Protein 1QGV (pdb70)

Nearest PDB structures (foldseek):
  1qgv-assembly1_A  TM=1.008E+00  e=1.497E-30  Homo sapiens
  4cdo-assembly1_C  TM=9.573E-01  e=1.906E-22  Homo sapiens
  4cdo-assembly2_A  TM=9.574E-01  e=2.465E-22  Homo sapiens
  2av4-assembly1_A  TM=9.470E-01  e=1.030E-20  Plasmodium yoelii
  5zwm-assembly1_E  TM=9.415E-01  e=4.363E-18  Saccharomyces cerevisiae S288C

Foldseek 3Di:
DDLAEEQQEPVSVVCQQQVDAAAKEKEKEEACVDPFNVLVVVLCSVCSVVRVVHYGHYYYYCVRYVVCCVVCVSVHAIDMWIHHNRATAAEDQCTRGRDPDSVVVVVVRVQRRVQVVVPHSYTYHHPPDD

InterPro domains:
  IPR004123 Dim1 family [PF02966] (4-136)
  IPR004123 Dim1 family [PIRSF017199] (1-142)
  IPR004123 Dim1 family [PTHR12052] (1-142)
  IPR004123 Dim1 family [SM01410] (4-136)
  IPR004123 Dim1 family [cd02954] (10-123)
  IPR036249 Thioredoxin-like superfamily [SSF52833] (3-137)

CATH classification: 3.40.30.10

Sequence (130 aa):
SYMLPHLHNGWQVDQAILSEEDRVVVIRFGHDWDPTCMKMDEVLYSIAEKVKNFAVIYLVDITEVPDFNKMYELYDPCTVMFFFRNKHIMIDLGINWAMEDKQEMVDIIETVYRGARKGRGLVVSPKDYS

B-factor: mean 27.93, std 14.39, range [11.03, 81.39]

GO terms:
  GO:0005634 nucleus (C, IDA)
  GO:0046540 U4/U6 x U5 tri-snRNP complex (C, IDA)
  GO:0071005 U2-type precatalytic spliceosome (C, IDA)
  GO:0000398 mRNA splicing, via spliceosome (P, IDA)
  GO:0005634 nucleus (C, EXP)
  GO:0005515 protein binding (F, IPI)
  GO:0005654 nucleoplasm (C, TAS)
  GO:0005654 nucleoplasm (C, IDA)
  GO:0005681 spliceosomal complex (C, TAS)
  GO:0000245 spliceosomal complex assembly (P, TAS)
  GO:0000375 RNA splicing, via transesterification reactions (P, TAS)

Solvent-accessible surface area: 7142 Å² total

Secondary structure (P-SEA, 3-state):
cccbbbbccaaaaaaaaaacccbbbbbbbcccccaaaaaaaaaaaaacccccccbbbbbbcccccccccccccccccbbbbbbccccbbbbbcccccccccaaaaaaaaaaaaaaaaacccccccccccc

Structure (mmCIF, N/CA/C/O backbone):
data_1QGV
#
_entry.id   1QGV
#
_cell.length_a   61.225
_cell.length_b   65.092
_cell.length_c   36.275
_cell.angle_alpha   90.00
_cell.angle_beta   90.00
_cell.angle_gamma   90.00
#
_symmetry.space_group_name_H-M   'P 21 21 2'
#
loop_
_entity.id
_entity.type
_entity.pdbx_description
1 polymer 'SPLICEOSOMAL PROTEIN U5-15KD'
2 water water
#
loop_
_atom_site.group_PDB
_atom_site.id
_atom_site.type_symbol
_atom_site.label_atom_id
_atom_site.label_alt_id
_atom_site.label_comp_id
_atom_site.label_asym_id
_atom_site.label_entity_id
_atom_site.label_seq_id
_atom_site.pdbx_PDB_ins_code
_atom_site.Cartn_x
_atom_site.Cartn_y
_atom_site.Cartn_z
_atom_site.occupancy
_atom_site.B_iso_or_equiv
_atom_site.auth_seq_id
_atom_site.auth_comp_id
_atom_site.auth_asym_id
_atom_site.auth_atom_id
_atom_site.pdbx_PDB_model_num
ATOM 1 N N . SER A 1 2 ? -25.560 8.883 11.923 1.00 52.80 2 SER A N 1
ATOM 2 C CA . 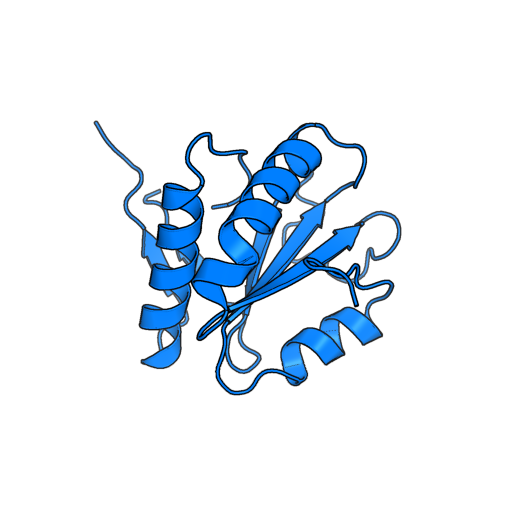SER A 1 2 ? -26.605 9.777 12.427 1.00 52.85 2 SER A CA 1
ATOM 3 C C . SER A 1 2 ? -26.814 11.027 11.542 1.00 51.57 2 SER A C 1
ATOM 4 O O . SER A 1 2 ? -27.625 11.902 11.867 1.00 57.29 2 SER A O 1
ATOM 6 N N . TYR A 1 3 ? -26.069 11.102 10.441 1.00 45.13 3 TYR A N 1
ATOM 7 C CA . TYR A 1 3 ? -26.126 12.183 9.444 1.00 37.11 3 TYR A CA 1
ATOM 8 C C . TYR A 1 3 ? -25.056 11.730 8.475 1.00 31.22 3 TYR A C 1
ATOM 9 O O . TYR A 1 3 ? -24.016 11.255 8.896 1.00 27.12 3 TYR A O 1
ATOM 11 N N . MET A 1 4 ? -25.322 11.833 7.185 1.00 26.45 4 MET A N 1
ATOM 12 C CA . MET A 1 4 ? -24.354 11.396 6.201 1.00 24.51 4 MET A CA 1
ATOM 13 C C . MET A 1 4 ? -22.965 12.017 6.396 1.00 22.25 4 MET A C 1
ATOM 14 O O . MET A 1 4 ? -21.944 11.341 6.282 1.00 19.83 4 MET A O 1
ATOM 19 N N . LEU A 1 5 ? -22.936 13.316 6.675 1.00 19.97 5 LEU A N 1
ATOM 20 C CA . LEU A 1 5 ? -21.690 14.061 6.863 1.00 20.56 5 LEU A CA 1
ATOM 21 C C . LEU A 1 5 ? -21.831 14.760 8.199 1.00 19.44 5 LEU A C 1
ATOM 22 O O . LEU A 1 5 ? -22.298 15.897 8.260 1.00 20.68 5 LEU A O 1
ATOM 27 N N . PRO A 1 6 ? -21.415 14.105 9.290 1.00 19.00 6 PRO A N 1
ATOM 28 C CA . PRO A 1 6 ? -21.552 14.757 10.600 1.00 18.14 6 PRO A CA 1
ATOM 29 C C . PRO A 1 6 ? -20.656 15.968 10.770 1.00 17.37 6 PRO A C 1
ATOM 30 O O . PRO A 1 6 ? -19.568 16.029 10.197 1.00 15.77 6 PRO A O 1
ATOM 34 N N . HIS A 1 7 ? -21.126 16.922 11.563 1.00 19.56 7 HIS A N 1
ATOM 35 C CA . HIS A 1 7 ? -20.349 18.125 11.898 1.00 21.26 7 HIS A CA 1
ATOM 36 C C . HIS A 1 7 ? -19.539 17.800 13.166 1.00 22.86 7 HIS A C 1
ATOM 37 O O . HIS A 1 7 ? -20.053 17.132 14.080 1.00 24.34 7 HIS A O 1
ATOM 44 N N . LEU A 1 8 ? -18.278 18.235 13.200 1.00 21.52 8 LEU A N 1
ATOM 45 C CA . LEU A 1 8 ? -17.401 18.045 14.360 1.00 20.90 8 LEU A CA 1
ATOM 46 C C . LEU A 1 8 ? -17.423 19.433 14.996 1.00 22.77 8 LEU A C 1
ATOM 47 O O . LEU A 1 8 ? -17.053 20.433 14.369 1.00 23.47 8 LEU A O 1
ATOM 52 N N . HIS A 1 9 ? -17.870 19.479 16.243 1.00 22.81 9 HIS A N 1
ATOM 53 C CA . HIS A 1 9 ? -18.072 20.735 16.923 1.00 24.06 9 HIS A CA 1
ATOM 54 C C . HIS A 1 9 ? -16.959 21.414 17.729 1.00 26.60 9 HIS A C 1
ATOM 55 O O . HIS A 1 9 ? -17.132 22.552 18.172 1.00 27.51 9 HIS A O 1
ATOM 62 N N . ASN A 1 10 ? -15.820 20.754 17.912 1.00 25.16 10 ASN A N 1
ATOM 63 C CA . ASN A 1 10 ? -14.706 21.382 18.628 1.00 24.36 10 ASN A CA 1
ATOM 64 C C . ASN A 1 10 ? -13.434 20.644 18.268 1.00 23.79 10 ASN A C 1
ATOM 65 O O . ASN A 1 10 ? -13.483 19.660 17.526 1.00 22.17 10 ASN A O 1
ATOM 70 N N . GLY A 1 11 ? -12.302 21.132 18.765 1.00 22.39 11 GLY A N 1
ATOM 71 C CA . GLY A 1 11 ? -11.036 20.497 18.470 1.00 21.74 11 GLY A CA 1
ATOM 72 C C . GLY A 1 11 ? -10.975 19.056 18.946 1.00 21.17 11 GLY A C 1
ATOM 73 O O . GLY A 1 11 ? -10.416 18.185 18.274 1.00 21.47 11 GLY A O 1
ATOM 74 N N . TRP A 1 12 ? -11.543 18.782 20.114 1.00 21.97 12 TRP A N 1
ATOM 75 C CA . TRP A 1 12 ? -11.502 17.414 20.620 1.00 22.07 12 TRP A CA 1
ATOM 76 C C . TRP A 1 12 ? -12.202 16.432 19.670 1.00 19.14 12 TRP A C 1
ATOM 77 O O . TRP A 1 12 ? -11.695 15.345 19.409 1.00 20.32 12 TRP A O 1
ATOM 88 N N . GLN A 1 13 ? -13.369 16.809 19.160 1.00 19.12 13 GLN A N 1
ATOM 89 C CA . GLN A 1 13 ? -14.112 15.955 18.224 1.00 20.24 13 GLN A CA 1
ATOM 90 C C . GLN A 1 13 ? -13.338 15.713 16.896 1.00 18.47 13 GLN A C 1
ATOM 91 O O . GLN A 1 13 ? -13.371 14.613 16.341 1.00 18.44 13 GLN A O 1
ATOM 97 N N . VAL A 1 14 ? -12.661 16.737 16.394 1.00 16.80 14 VAL A N 1
ATOM 98 C CA . VAL A 1 14 ? -11.887 16.582 15.174 1.00 18.34 14 VAL A CA 1
ATOM 99 C C . VAL A 1 14 ? -10.763 15.583 15.466 1.00 19.65 14 VAL A C 1
ATOM 100 O O . VAL A 1 14 ? -10.537 14.622 14.721 1.00 18.17 14 VAL A O 1
ATOM 104 N N . ASP A 1 15 ? -10.066 15.801 16.575 1.00 21.69 15 ASP A N 1
ATOM 105 C CA . ASP A 1 15 ? -8.986 14.905 16.947 1.00 23.36 15 ASP A CA 1
ATOM 106 C C . ASP A 1 15 ? -9.481 13.470 17.086 1.00 22.22 15 ASP A C 1
ATOM 107 O O . ASP A 1 15 ? -8.833 12.513 16.646 1.00 22.24 15 ASP A O 1
ATOM 112 N N . GLN A 1 16 ? -10.638 13.303 17.701 1.00 22.68 16 GLN A N 1
ATOM 113 C CA . GLN A 1 16 ? -11.152 11.958 17.879 1.00 22.75 16 GLN A CA 1
ATOM 114 C C . GLN A 1 16 ? -11.563 11.310 16.550 1.00 21.88 16 GLN A C 1
ATOM 115 O O . GLN A 1 16 ? -11.422 10.094 16.372 1.00 20.20 16 GLN A O 1
ATOM 121 N N . ALA A 1 17 ? -12.048 12.128 15.612 1.00 20.71 17 ALA A N 1
ATOM 122 C CA . ALA A 1 17 ? -12.480 11.617 14.309 1.00 19.70 17 ALA A CA 1
ATOM 123 C C . ALA A 1 17 ? -11.280 11.052 13.583 1.00 19.66 17 ALA A C 1
ATOM 124 O O . ALA A 1 17 ? -11.368 10.023 12.927 1.00 19.55 17 ALA A O 1
ATOM 126 N N . ILE A 1 18 ? -10.155 11.737 13.724 1.00 20.13 18 ILE A N 1
ATOM 127 C CA . ILE A 1 18 ? -8.920 11.334 13.083 1.00 20.79 18 ILE A CA 1
ATOM 128 C C . ILE A 1 18 ? -8.314 10.122 13.747 1.00 21.95 18 ILE A C 1
ATOM 129 O O . ILE A 1 18 ? -7.898 9.193 13.068 1.00 24.02 18 ILE A O 1
ATOM 134 N N . LEU A 1 19 ? -8.254 10.127 15.073 1.00 25.22 19 LEU A N 1
ATOM 135 C CA . LEU A 1 19 ? -7.697 8.993 15.812 1.00 28.04 19 LEU A CA 1
ATOM 136 C C . LEU A 1 19 ? -8.595 7.764 15.720 1.00 28.20 19 LEU A C 1
ATOM 137 O O . LEU A 1 19 ? -8.131 6.645 15.841 1.00 31.34 19 LEU A O 1
ATOM 142 N N . SER A 1 20 ? -9.881 7.960 15.505 1.00 28.39 20 SER A N 1
ATOM 143 C CA . SER A 1 20 ? -10.797 6.826 15.443 1.00 31.62 20 SER A CA 1
ATOM 144 C C . SER A 1 20 ? -10.782 5.913 14.188 1.00 30.73 20 SER A C 1
ATOM 145 O O . SER A 1 20 ? -11.331 4.806 14.220 1.00 31.93 20 SER A O 1
ATOM 148 N N . GLU A 1 21 ? -10.161 6.347 13.094 1.00 27.34 21 GLU A N 1
ATOM 149 C CA . GLU A 1 21 ? -10.126 5.520 11.897 1.00 26.02 21 GLU A CA 1
ATOM 150 C C . GLU A 1 21 ? -8.777 4.869 11.694 1.00 24.89 21 GLU A C 1
ATOM 151 O O . GLU A 1 21 ? -7.780 5.548 11.500 1.00 22.98 21 GLU A O 1
ATOM 157 N N . GLU A 1 22 ? -8.753 3.546 11.690 1.00 25.19 22 GLU A N 1
ATOM 158 C CA . GLU A 1 22 ? -7.509 2.839 11.492 1.00 27.47 22 GLU A CA 1
ATOM 159 C C . GLU A 1 22 ? -7.277 2.456 10.028 1.00 24.97 22 GLU A C 1
ATOM 160 O O . GLU A 1 22 ? -6.133 2.379 9.586 1.00 23.60 22 GLU A O 1
ATOM 166 N N . ASP A 1 23 ? -8.362 2.250 9.281 1.00 23.23 23 ASP A N 1
ATOM 167 C CA . ASP A 1 23 ? -8.286 1.799 7.883 1.00 24.08 23 ASP A CA 1
ATOM 168 C C . ASP A 1 23 ? -8.906 2.646 6.771 1.00 21.98 23 ASP A C 1
ATOM 169 O O . ASP A 1 23 ? -8.936 2.217 5.627 1.00 23.83 23 ASP A O 1
ATOM 174 N N . ARG A 1 24 ? -9.421 3.823 7.090 1.00 20.43 24 ARG A N 1
ATOM 175 C CA . ARG A 1 24 ? -10.045 4.671 6.075 1.00 16.37 24 ARG A CA 1
ATOM 176 C C . ARG A 1 24 ? -9.453 6.062 6.160 1.00 15.00 24 ARG A C 1
ATOM 177 O O . ARG A 1 24 ? -9.024 6.490 7.235 1.00 15.01 24 ARG A O 1
ATOM 185 N N . VAL A 1 25 ? -9.432 6.770 5.027 1.00 15.22 25 VAL A N 1
ATOM 186 C CA . VAL A 1 25 ? -8.958 8.147 5.045 1.00 15.42 25 VAL A CA 1
ATOM 187 C C . VAL A 1 25 ? -10.078 8.960 5.687 1.00 14.66 25 VAL A C 1
ATOM 188 O O . VAL A 1 25 ? -11.266 8.689 5.464 1.00 14.61 25 VAL A O 1
ATOM 192 N N . VAL A 1 26 ? -9.692 9.934 6.503 1.00 13.39 26 VAL A N 1
ATOM 193 C CA . VAL A 1 26 ? -10.646 10.801 7.147 1.00 13.48 26 VAL A CA 1
ATOM 194 C C . VAL A 1 26 ? -10.588 12.083 6.326 1.00 13.88 26 VAL A C 1
ATOM 195 O O . VAL A 1 26 ? -9.544 12.750 6.244 1.00 13.45 26 VAL A O 1
ATOM 199 N N . VAL A 1 27 ? -11.714 12.391 5.695 1.00 12.26 27 VAL A N 1
ATOM 200 C CA . VAL A 1 27 ? -11.855 13.541 4.828 1.00 12.95 27 VAL A CA 1
ATOM 201 C C . VAL A 1 27 ? -12.563 14.612 5.624 1.00 14.09 27 VAL A C 1
ATOM 202 O O . VAL A 1 27 ? -13.674 14.404 6.075 1.00 14.86 27 VAL A O 1
ATOM 206 N N . ILE A 1 28 ? -11.937 15.765 5.800 1.00 13.92 28 ILE A N 1
ATOM 207 C CA . ILE A 1 28 ? -12.553 16.831 6.591 1.00 14.46 28 ILE A CA 1
ATOM 208 C C . ILE A 1 28 ? -12.652 18.146 5.821 1.00 14.14 28 ILE A C 1
ATOM 209 O O . ILE A 1 28 ? -11.662 18.667 5.341 1.00 13.11 28 ILE A O 1
ATOM 214 N N . ARG A 1 29 ? -13.872 18.659 5.701 1.00 14.93 29 ARG A N 1
ATOM 215 C CA . ARG A 1 29 ? -14.116 19.920 5.035 1.00 13.79 29 ARG A CA 1
ATOM 216 C C . ARG A 1 29 ? -14.012 21.016 6.102 1.00 15.65 29 ARG A C 1
ATOM 217 O O . ARG A 1 29 ? -14.726 20.998 7.103 1.00 18.07 29 ARG A O 1
ATOM 225 N N . PHE A 1 30 ? -13.116 21.967 5.892 1.00 15.73 30 PHE A N 1
ATOM 226 C CA . PHE A 1 30 ? -12.955 23.066 6.832 1.00 15.98 30 PHE A CA 1
ATOM 227 C C . PHE A 1 30 ? -13.407 24.346 6.091 1.00 16.84 30 PHE A C 1
ATOM 228 O O . PHE A 1 30 ? -12.920 24.647 4.991 1.00 17.10 30 PHE A O 1
ATOM 236 N N . GLY A 1 31 ? -14.344 25.084 6.674 1.00 16.20 31 GLY A N 1
ATOM 237 C CA . GLY A 1 31 ? -14.778 26.304 6.030 1.00 16.60 31 GLY A CA 1
ATOM 238 C C . GLY A 1 31 ? -15.923 26.896 6.801 1.00 16.36 31 GLY A C 1
ATOM 239 O O . GLY A 1 31 ? -16.192 26.483 7.912 1.00 19.08 31 GLY A O 1
ATOM 240 N N . HIS A 1 32 ? -16.585 27.881 6.213 1.00 17.19 32 HIS A N 1
ATOM 241 C CA . HIS A 1 32 ? -17.742 28.521 6.831 1.00 17.64 32 HIS A CA 1
ATOM 242 C C . HIS A 1 32 ? -18.965 27.870 6.239 1.00 17.01 32 HIS A C 1
ATOM 243 O O . HIS A 1 32 ? -19.109 27.830 5.019 1.00 15.99 32 HIS A O 1
ATOM 250 N N . ASP A 1 33 ? -19.855 27.362 7.079 1.00 17.89 33 ASP A N 1
ATOM 251 C CA . ASP A 1 33 ? -21.034 26.671 6.570 1.00 18.81 33 ASP A CA 1
ATOM 252 C C . ASP A 1 33 ? -21.891 27.429 5.554 1.00 15.98 33 ASP A C 1
ATOM 253 O O . ASP A 1 33 ? -22.484 26.833 4.646 1.00 16.33 33 ASP A O 1
ATOM 258 N N . TRP A 1 34 ? -21.952 28.742 5.711 1.00 15.96 34 TRP A N 1
ATOM 259 C CA . TRP A 1 34 ? -22.769 29.593 4.822 1.00 15.87 34 TRP A CA 1
ATOM 260 C C . TRP A 1 34 ? -22.115 29.966 3.490 1.00 15.83 34 TRP A C 1
ATOM 261 O O . TRP A 1 34 ? -22.798 30.438 2.572 1.00 16.79 34 TRP A O 1
ATOM 272 N N . ASP A 1 35 ? -20.796 29.777 3.402 1.00 14.41 35 ASP A N 1
ATOM 273 C CA . ASP A 1 35 ? -20.023 30.155 2.231 1.00 15.04 35 ASP A CA 1
ATOM 274 C C . ASP A 1 35 ? -20.473 29.390 0.999 1.00 14.91 35 ASP A C 1
ATOM 275 O O . ASP A 1 35 ? -20.690 28.178 1.050 1.00 14.20 35 ASP A O 1
ATOM 280 N N . PRO A 1 36 ? -20.594 30.086 -0.145 1.00 13.25 36 PRO A N 1
ATOM 281 C CA . PRO A 1 36 ? -21.038 29.418 -1.377 1.00 13.16 36 PRO A CA 1
ATOM 282 C C . PRO A 1 36 ? -20.182 28.250 -1.814 1.00 13.92 36 PRO A C 1
ATOM 283 O O . PRO A 1 36 ? -20.681 27.308 -2.428 1.00 14.37 36 PRO A O 1
ATOM 287 N N . THR A 1 37 ? -18.879 28.328 -1.523 1.00 14.87 37 THR A N 1
ATOM 288 C CA . THR A 1 37 ? -17.967 27.260 -1.900 1.00 17.81 37 THR A CA 1
ATOM 289 C C . THR A 1 37 ? -18.202 26.037 -1.020 1.00 15.94 37 THR A C 1
ATOM 290 O O . THR A 1 37 ? -18.147 24.903 -1.510 1.00 16.73 37 THR A O 1
ATOM 294 N N . CYS A 1 38 ? -18.468 26.263 0.265 1.00 13.72 38 CYS A N 1
ATOM 295 C CA . CYS A 1 38 ? -18.769 25.152 1.162 1.00 14.21 38 CYS A CA 1
ATOM 296 C C . CYS A 1 38 ? -20.092 24.494 0.771 1.00 14.72 38 CYS A C 1
ATOM 297 O O . CYS A 1 38 ? -20.227 23.289 0.882 1.00 15.92 38 CYS A O 1
ATOM 300 N N . MET A 1 39 ? -21.082 25.262 0.316 1.00 14.70 39 MET A N 1
ATOM 301 C CA . MET A 1 39 ? -22.359 24.655 -0.083 1.00 13.42 39 MET A CA 1
ATOM 302 C C . MET A 1 39 ? -22.143 23.666 -1.216 1.00 14.50 39 MET A C 1
ATOM 303 O O . MET A 1 39 ? -22.668 22.555 -1.199 1.00 14.68 39 MET A O 1
ATOM 308 N N . LYS A 1 40 ? -21.371 24.091 -2.207 1.00 15.16 40 LYS A N 1
ATOM 309 C CA . LYS A 1 40 ? -21.063 23.263 -3.362 1.00 15.51 40 LYS A CA 1
ATOM 310 C C . LYS A 1 40 ? -20.211 22.071 -2.954 1.00 16.26 40 LYS A C 1
ATOM 311 O O . LYS A 1 40 ? -20.434 20.967 -3.418 1.00 16.34 40 LYS A O 1
ATOM 317 N N . MET A 1 41 ? -19.236 22.290 -2.076 1.00 17.01 41 MET A N 1
ATOM 318 C CA . MET A 1 41 ? -18.387 21.198 -1.622 1.00 17.84 41 MET A CA 1
ATOM 319 C C . MET A 1 41 ? -19.210 20.176 -0.821 1.00 15.80 41 MET A C 1
ATOM 320 O O . MET A 1 41 ? -19.084 18.974 -1.006 1.00 15.29 41 MET A O 1
ATOM 325 N N . ASP A 1 42 ? -20.077 20.653 0.053 1.00 14.36 42 ASP A N 1
ATOM 326 C CA . ASP A 1 42 ? -20.890 19.757 0.879 1.00 14.06 42 ASP A CA 1
ATOM 327 C C . ASP A 1 42 ? -21.828 18.911 0.033 1.00 13.48 42 ASP A C 1
ATOM 328 O O . ASP A 1 42 ? -22.048 17.732 0.321 1.00 13.76 42 ASP A O 1
ATOM 333 N N . GLU A 1 43 ? -22.375 19.526 -1.015 1.00 14.91 43 GLU A N 1
ATOM 334 C CA . GLU A 1 43 ? -23.304 18.845 -1.921 1.00 17.34 43 GLU A CA 1
ATOM 335 C C . GLU A 1 43 ? -22.613 17.658 -2.605 1.00 16.46 43 GLU A C 1
ATOM 336 O O . GLU A 1 43 ? -23.146 16.547 -2.662 1.00 15.52 43 GLU A O 1
ATOM 342 N N . VAL A 1 44 ? -21.408 17.900 -3.106 1.00 14.85 44 VAL A N 1
ATOM 343 C CA . VAL A 1 44 ? -20.653 16.844 -3.763 1.00 15.17 44 VAL A CA 1
ATOM 344 C C . VAL A 1 44 ? -20.283 15.745 -2.765 1.00 15.00 44 VAL A C 1
ATOM 345 O O . VAL A 1 44 ? -20.487 14.555 -3.024 1.00 14.84 44 VAL A O 1
ATOM 349 N N . LEU A 1 45 ? -19.740 16.144 -1.616 1.00 13.31 45 LEU A N 1
ATOM 350 C CA . LEU A 1 45 ? -19.346 15.183 -0.600 1.00 12.85 45 LEU A CA 1
ATOM 351 C C . LEU A 1 45 ? -20.524 14.324 -0.165 1.00 13.07 45 LEU A C 1
ATOM 352 O O . LEU A 1 45 ? -20.396 13.118 -0.004 1.00 14.35 45 LEU A O 1
ATOM 357 N N . TYR A 1 46 ? -21.685 14.934 0.031 1.00 13.11 46 TYR A N 1
ATOM 358 C CA . TYR A 1 46 ? -22.824 14.141 0.468 1.00 13.94 46 TYR A CA 1
ATOM 359 C C . TYR A 1 46 ? -23.227 13.127 -0.613 1.00 14.19 46 TYR A C 1
ATOM 360 O O . TYR A 1 46 ? -23.555 11.979 -0.305 1.00 13.85 46 TYR A O 1
ATOM 369 N N . SER A 1 47 ? -23.155 13.546 -1.871 1.00 14.39 47 SER A N 1
ATOM 370 C CA . SER A 1 47 ? -23.524 12.696 -2.993 1.00 17.48 47 SER A CA 1
ATOM 371 C C . SER A 1 47 ? -22.557 11.497 -3.247 1.00 18.37 47 SER A C 1
ATOM 372 O O . SER A 1 47 ? -22.926 10.542 -3.940 1.00 20.50 47 SER A O 1
ATOM 375 N N . ILE A 1 48 ? -21.336 11.533 -2.700 1.00 15.38 48 ILE A N 1
ATOM 376 C CA . ILE A 1 48 ? -20.398 10.417 -2.888 1.00 14.69 48 ILE A CA 1
ATOM 377 C C . ILE A 1 48 ? -20.015 9.709 -1.575 1.00 16.28 48 ILE A C 1
ATOM 378 O O . ILE A 1 48 ? -19.245 8.733 -1.577 1.00 15.29 48 ILE A O 1
ATOM 383 N N . ALA A 1 49 ? -20.596 10.152 -0.456 1.00 16.39 49 ALA A N 1
ATOM 384 C CA . ALA A 1 49 ? -20.266 9.568 0.845 1.00 17.60 49 ALA A CA 1
ATOM 385 C C . ALA A 1 49 ? -20.478 8.045 0.882 1.00 19.73 49 ALA A C 1
ATOM 386 O O . ALA A 1 49 ? -19.631 7.302 1.408 1.00 17.99 49 ALA A O 1
ATOM 388 N N . GLU A 1 50 ? -21.593 7.571 0.333 1.00 19.79 50 GLU A N 1
ATOM 389 C CA . GLU A 1 50 ? -21.828 6.134 0.346 1.00 22.27 50 GLU A CA 1
ATOM 390 C C . GLU A 1 50 ? -20.826 5.405 -0.514 1.00 20.44 50 GLU A C 1
ATOM 391 O O . GLU A 1 50 ? -20.278 4.389 -0.113 1.00 22.27 50 GLU A O 1
ATOM 397 N N . LYS A 1 51 ? -20.618 5.935 -1.708 1.00 19.83 51 LYS A N 1
ATOM 398 C CA . LYS A 1 51 ? -19.712 5.371 -2.701 1.00 20.62 51 LYS A CA 1
ATOM 399 C C . LYS A 1 51 ? -18.301 5.098 -2.170 1.00 20.37 51 LYS A C 1
ATOM 400 O O . LYS A 1 51 ? -17.710 4.047 -2.455 1.00 21.56 51 LYS A O 1
ATOM 406 N N . VAL A 1 52 ? -17.770 6.023 -1.373 1.00 18.35 52 VAL A N 1
ATOM 407 C CA . VAL A 1 52 ? -16.410 5.897 -0.851 1.00 15.33 52 VAL A CA 1
ATOM 408 C C . VAL A 1 52 ? -16.305 5.297 0.533 1.00 15.81 52 VAL A C 1
ATOM 409 O O . VAL A 1 52 ? -15.218 5.161 1.083 1.00 15.78 52 VAL A O 1
ATOM 413 N N . LYS A 1 53 ? -17.443 4.909 1.086 1.00 17.34 53 LYS A N 1
ATOM 414 C CA . LYS A 1 53 ? -17.528 4.369 2.442 1.00 18.93 53 LYS A CA 1
ATOM 415 C C . LYS A 1 53 ? -16.539 3.273 2.865 1.00 16.43 53 LYS A C 1
ATOM 416 O O . LYS A 1 53 ? -16.118 3.239 4.018 1.00 17.85 53 LYS A O 1
ATOM 422 N N . ASN A 1 54 ? -16.179 2.380 1.946 1.00 17.60 54 ASN A N 1
ATOM 423 C CA . ASN A 1 54 ? -15.252 1.286 2.281 1.00 20.69 54 ASN A CA 1
ATOM 424 C C . ASN A 1 54 ? -13.855 1.810 2.639 1.00 19.51 54 ASN A C 1
ATOM 425 O O . ASN A 1 54 ? -13.111 1.166 3.367 1.00 19.80 54 ASN A O 1
ATOM 430 N N . PHE A 1 55 ? -13.503 2.987 2.140 1.00 17.13 55 PHE A N 1
ATOM 431 C CA . PHE A 1 55 ? -12.151 3.484 2.366 1.00 15.73 55 PHE A CA 1
ATOM 432 C C . PHE A 1 55 ? -12.040 4.931 2.809 1.00 15.23 55 PHE A C 1
ATOM 433 O O . PHE A 1 55 ? -10.936 5.445 2.959 1.00 14.61 55 PHE A O 1
ATOM 441 N N . ALA A 1 56 ? -13.170 5.600 3.015 1.00 14.18 56 ALA A N 1
ATOM 442 C CA . ALA A 1 56 ? -13.129 6.998 3.437 1.00 12.28 56 ALA A CA 1
ATOM 443 C C . ALA A 1 56 ? -14.360 7.348 4.225 1.00 12.54 56 ALA A C 1
ATOM 444 O O . ALA A 1 56 ? -15.455 6.823 3.965 1.00 12.74 56 ALA A O 1
ATOM 446 N N . VAL A 1 57 ? -14.163 8.242 5.188 1.00 11.98 57 VAL A N 1
ATOM 447 C CA . VAL A 1 57 ? -15.250 8.751 6.003 1.00 13.32 57 VAL A CA 1
ATOM 448 C C . VAL A 1 57 ? -15.115 10.310 5.958 1.00 14.22 57 VAL A C 1
ATOM 449 O O . VAL A 1 57 ? -13.999 10.864 6.053 1.00 13.41 57 VAL A O 1
ATOM 453 N N . ILE A 1 58 ? -16.251 11.000 5.791 1.00 12.75 58 ILE A N 1
ATOM 454 C CA . ILE A 1 58 ? -16.283 12.447 5.654 1.00 12.14 58 ILE A CA 1
ATOM 455 C C . ILE A 1 58 ? -16.953 13.193 6.805 1.00 13.12 58 ILE A C 1
ATOM 456 O O . ILE A 1 58 ? -18.015 12.785 7.301 1.00 13.77 58 ILE A O 1
ATOM 461 N N . TYR A 1 59 ? -16.325 14.295 7.207 1.00 12.12 59 TYR A N 1
ATOM 462 C CA . TYR A 1 59 ? -16.816 15.157 8.283 1.00 13.03 59 TYR A CA 1
ATOM 463 C C . TYR A 1 59 ? -16.730 16.620 7.858 1.00 13.31 59 TYR A C 1
ATOM 464 O O . TYR A 1 59 ? -15.919 16.987 6.999 1.00 13.79 59 TYR A O 1
ATOM 473 N N . LEU A 1 60 ? -17.576 17.441 8.480 1.00 13.90 60 LEU A N 1
ATOM 474 C CA . LEU A 1 60 ? -17.639 18.885 8.219 1.00 14.79 60 LEU A CA 1
ATOM 475 C C . LEU A 1 60 ? -17.252 19.672 9.474 1.00 15.87 60 LEU A C 1
ATOM 476 O O . LEU A 1 60 ? -17.647 19.340 10.592 1.00 16.33 60 LEU A O 1
ATOM 481 N N . VAL A 1 61 ? -16.483 20.728 9.284 1.00 16.25 61 VAL A N 1
ATOM 482 C CA . VAL A 1 61 ? -16.066 21.535 10.413 1.00 16.52 61 VAL A CA 1
ATOM 483 C C . VAL A 1 61 ? -16.248 22.996 10.045 1.00 16.86 61 VAL A C 1
ATOM 484 O O . VAL A 1 61 ? -15.804 23.446 8.979 1.00 17.88 61 VAL A O 1
ATOM 488 N N . ASP A 1 62 ? -16.927 23.733 10.910 1.00 17.53 62 ASP A N 1
ATOM 489 C CA . ASP A 1 62 ? -17.093 25.164 10.677 1.00 19.91 62 ASP A CA 1
ATOM 490 C C . ASP A 1 62 ? -15.899 25.845 11.370 1.00 20.89 62 ASP A C 1
ATOM 491 O O . ASP A 1 62 ? -15.705 25.685 12.565 1.00 20.29 62 ASP A O 1
ATOM 496 N N . ILE A 1 63 ? -15.104 26.608 10.625 1.00 22.21 63 ILE A N 1
ATOM 497 C CA . ILE A 1 63 ? -13.921 27.196 11.224 1.00 23.91 63 ILE A CA 1
ATOM 498 C C . ILE A 1 63 ? -14.170 28.383 12.145 1.00 26.74 63 ILE A C 1
ATOM 499 O O . ILE A 1 63 ? -13.252 28.847 12.818 1.00 27.83 63 ILE A O 1
ATOM 504 N N . THR A 1 64 ? -15.399 28.879 12.184 1.00 27.00 64 THR A N 1
ATOM 505 C CA . THR A 1 64 ? -15.714 29.959 13.111 1.00 28.77 64 THR A CA 1
ATOM 506 C C . THR A 1 64 ? -15.880 29.285 14.469 1.00 28.57 64 THR A C 1
ATOM 507 O O . THR A 1 64 ? -15.356 29.735 15.486 1.00 30.23 64 THR A O 1
ATOM 511 N N . GLU A 1 65 ? -16.614 28.182 14.455 1.00 27.57 65 GLU A N 1
ATOM 512 C CA . GLU A 1 65 ? -16.899 27.407 15.641 1.00 27.16 65 GLU A CA 1
ATOM 513 C C . GLU A 1 65 ? -15.674 26.618 16.100 1.00 27.30 65 GLU A C 1
ATOM 514 O O . GLU A 1 65 ? -15.407 26.507 17.297 1.00 28.88 6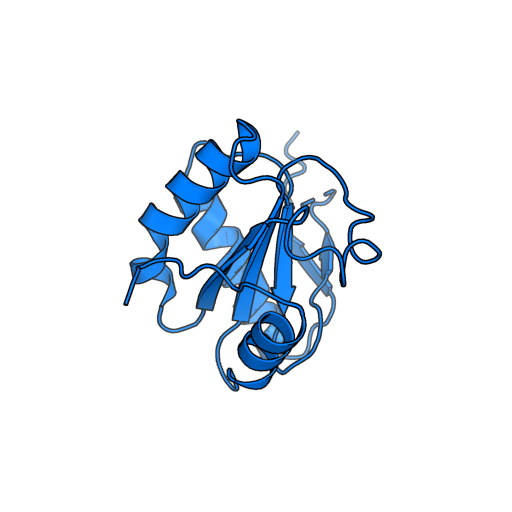5 GLU A O 1
ATOM 520 N N . VAL A 1 66 ? -14.923 26.075 15.152 1.00 26.15 66 VAL A N 1
ATOM 521 C CA . VAL A 1 66 ? -13.741 25.301 15.495 1.00 27.07 66 VAL A CA 1
ATOM 522 C C . VAL A 1 66 ? -12.522 25.922 14.846 1.00 29.58 66 VAL A C 1
ATOM 523 O O . VAL A 1 66 ? -12.127 25.532 13.751 1.00 29.17 66 VAL A O 1
ATOM 527 N N . PRO A 1 67 ? -11.945 26.950 15.490 1.00 32.32 67 PRO A N 1
ATOM 528 C CA . PRO A 1 67 ? -10.750 27.650 14.994 1.00 33.97 67 PRO A CA 1
ATOM 529 C C . PRO A 1 67 ? -9.399 26.959 15.253 1.00 34.79 67 PRO A C 1
ATOM 530 O O . PRO A 1 67 ? -8.375 27.333 14.676 1.00 35.65 67 PRO A O 1
ATOM 534 N N . ASP A 1 68 ? -9.395 25.938 16.095 1.00 37.47 68 ASP A N 1
ATOM 535 C CA . ASP A 1 68 ? -8.164 25.218 16.421 1.00 42.64 68 ASP A CA 1
ATOM 536 C C . ASP A 1 68 ? -7.136 24.930 15.296 1.00 45.26 68 ASP A C 1
ATOM 537 O O . ASP A 1 68 ? -5.959 25.261 15.416 1.00 48.32 68 ASP A O 1
ATOM 542 N N . PHE A 1 69 ? -7.571 24.318 14.208 1.00 45.50 69 PHE A N 1
ATOM 543 C CA . PHE A 1 69 ? -6.658 23.939 13.142 1.00 45.31 69 PHE A CA 1
ATOM 544 C C . PHE A 1 69 ? -6.440 24.974 12.056 1.00 46.73 69 PHE A C 1
ATOM 545 O O . PHE A 1 69 ? -5.893 24.646 10.999 1.00 46.20 69 PHE A O 1
ATOM 553 N N . ASN A 1 70 ? -6.841 26.219 12.326 1.00 49.18 70 ASN A N 1
ATOM 554 C CA . ASN A 1 70 ? -6.731 27.323 11.347 1.00 52.22 70 ASN A CA 1
ATOM 555 C C . ASN A 1 70 ? -5.320 27.663 10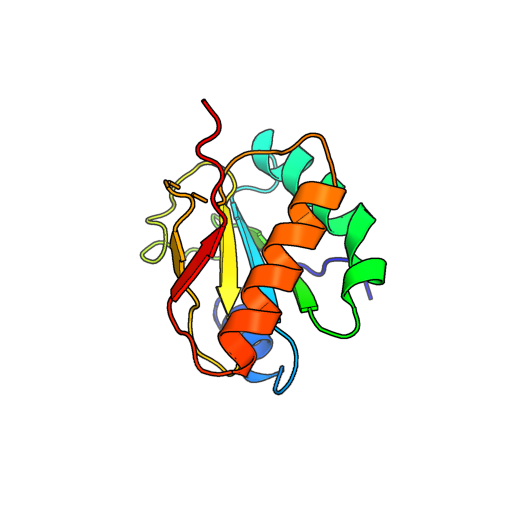.857 1.00 54.10 70 ASN A C 1
ATOM 556 O O . ASN A 1 70 ? -5.149 28.545 10.020 1.00 53.91 70 ASN A O 1
ATOM 561 N N . LYS A 1 71 ? -4.319 26.954 11.377 1.00 57.03 71 LYS A N 1
ATOM 562 C CA . LYS A 1 71 ? -2.925 27.151 10.977 1.00 58.28 71 LYS A CA 1
ATOM 563 C C . LYS A 1 71 ? -2.548 26.096 9.928 1.00 59.21 71 LYS A C 1
ATOM 564 O O . LYS A 1 71 ? -1.477 26.166 9.334 1.00 60.10 71 LYS A O 1
ATOM 570 N N . MET A 1 72 ? -3.437 25.125 9.703 1.00 58.84 72 MET A N 1
ATOM 571 C CA . MET A 1 72 ? -3.185 24.058 8.742 1.00 57.99 72 MET A CA 1
ATOM 572 C C . MET A 1 72 ? -3.502 24.426 7.294 1.00 58.22 72 MET A C 1
ATOM 573 O O . MET A 1 72 ? -2.986 23.811 6.358 1.00 58.46 72 MET A O 1
ATOM 578 N N . TYR A 1 73 ? -4.343 25.437 7.122 1.00 58.67 73 TYR A N 1
ATOM 579 C CA . TYR A 1 73 ? -4.744 25.939 5.805 1.00 59.12 73 TYR A CA 1
ATOM 580 C C . TYR A 1 73 ? -4.728 27.462 5.970 1.00 61.57 73 TYR A C 1
ATOM 581 O O . TYR A 1 73 ? -4.936 28.219 5.013 1.00 61.37 73 TYR A O 1
ATOM 590 N N . GLU A 1 74 ? -4.479 27.881 7.212 1.00 64.66 74 GLU A N 1
ATOM 591 C CA . GLU A 1 74 ? -4.435 29.290 7.557 1.00 68.72 74 GLU A CA 1
ATOM 592 C C . GLU A 1 74 ? -5.818 29.912 7.428 1.00 70.13 74 GLU A C 1
ATOM 593 O O . GLU A 1 74 ? -5.949 31.066 6.985 1.00 72.07 74 GLU A O 1
ATOM 594 N N . LEU A 1 75 ? -6.851 29.173 7.838 1.00 67.66 75 LEU A N 1
ATOM 595 C CA . LEU A 1 75 ? -8.207 29.680 7.691 1.00 65.26 75 LEU A CA 1
ATOM 596 C C . LEU A 1 75 ? -8.199 30.087 6.226 1.00 63.75 75 LEU A C 1
ATOM 597 O O . LEU A 1 75 ? -8.702 31.144 5.864 1.00 63.44 75 LEU A O 1
ATOM 602 N N . TYR A 1 76 ? -7.569 29.255 5.400 1.00 61.98 76 TYR A N 1
ATOM 603 C CA . TYR A 1 76 ? -7.493 29.533 3.981 1.00 61.20 76 TYR A CA 1
ATOM 604 C C . TYR A 1 76 ? -8.583 30.519 3.626 1.00 61.77 76 TYR A C 1
ATOM 605 O O . TYR A 1 76 ? -8.305 31.655 3.242 1.00 62.64 76 TYR A O 1
ATOM 606 N N . ASP A 1 77 ? -9.832 30.104 3.810 1.00 60.23 77 ASP A N 1
ATOM 607 C CA . ASP A 1 77 ? -10.951 30.971 3.506 1.00 58.35 77 ASP A CA 1
ATOM 608 C C . ASP A 1 77 ? -11.893 30.179 2.647 1.00 55.48 77 ASP A C 1
ATOM 609 O O . ASP A 1 77 ? -12.936 29.743 3.137 1.00 55.49 77 ASP A O 1
ATOM 610 N N . PRO A 1 78 ? -11.550 29.973 1.359 1.00 53.63 78 PRO A N 1
ATOM 611 C CA . PRO A 1 78 ? -12.430 29.197 0.478 1.00 52.28 78 PRO A CA 1
ATOM 612 C C . PRO A 1 78 ? -12.706 27.883 1.184 1.00 50.06 78 PRO A C 1
ATOM 613 O O . PRO A 1 78 ? -12.037 27.529 2.164 1.00 53.32 78 PRO A O 1
ATOM 617 N N . CYS A 1 79 ? -13.684 27.141 0.717 1.00 43.91 79 CYS A N 1
ATOM 618 C CA . CYS A 1 79 ? -13.907 25.904 1.395 1.00 37.34 79 CYS A CA 1
ATOM 619 C C . CYS A 1 79 ? -12.804 24.906 1.021 1.00 37.48 79 CYS A C 1
ATOM 620 O O . CYS A 1 79 ? -12.593 24.617 -0.166 1.00 37.38 79 CYS A O 1
ATOM 623 N N . THR A 1 80 ? -12.108 24.367 2.024 1.00 32.95 80 THR A N 1
ATOM 624 C CA . THR A 1 80 ? -11.035 23.415 1.751 1.00 30.78 80 THR A CA 1
ATOM 625 C C . THR A 1 80 ? -11.263 22.031 2.375 1.00 26.73 80 THR A C 1
ATOM 626 O O . THR A 1 80 ? -11.877 21.899 3.441 1.00 24.86 80 THR A O 1
ATOM 630 N N . VAL A 1 81 ? -10.783 21.004 1.684 1.00 22.77 81 VAL A N 1
ATOM 631 C CA . VAL A 1 81 ? -10.904 19.648 2.178 1.00 20.39 81 VAL A CA 1
ATOM 632 C C . VAL A 1 81 ? -9.507 19.166 2.512 1.00 19.72 81 VAL A C 1
ATOM 633 O O . VAL A 1 81 ? -8.585 19.360 1.705 1.00 19.35 81 VAL A O 1
ATOM 637 N N . MET A 1 82 ? -9.353 18.582 3.707 1.00 15.58 82 MET A N 1
ATOM 638 C CA . MET A 1 82 ? -8.069 18.063 4.177 1.00 14.26 82 MET A CA 1
ATOM 639 C C . MET A 1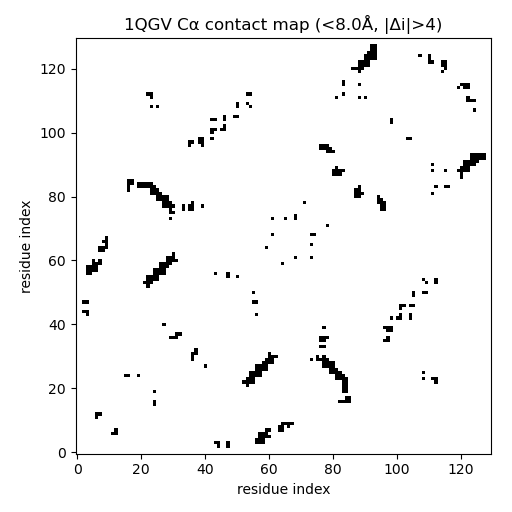 82 ? -8.203 16.578 4.415 1.00 14.11 82 MET A C 1
ATOM 640 O O . MET A 1 82 ? -9.288 16.095 4.763 1.00 14.43 82 MET A O 1
ATOM 645 N N . PHE A 1 83 ? -7.089 15.866 4.234 1.00 12.66 83 PHE A N 1
ATOM 646 C CA . PHE A 1 83 ? -7.051 14.416 4.324 1.00 13.33 83 PHE A CA 1
ATOM 647 C C . PHE A 1 83 ? -6.103 13.852 5.366 1.00 14.16 83 PHE A C 1
ATOM 648 O O . PHE A 1 83 ? -4.954 14.278 5.441 1.00 14.24 83 PHE A O 1
ATOM 656 N N . PHE A 1 84 ? -6.581 12.869 6.139 1.00 14.42 84 PHE A N 1
ATOM 657 C CA . PHE A 1 84 ? -5.763 12.216 7.160 1.00 12.72 84 PHE A CA 1
ATOM 658 C C . PHE A 1 84 ? -5.869 10.707 7.031 1.00 14.71 84 PHE A C 1
ATOM 659 O O . PHE A 1 84 ? -6.946 10.159 6.774 1.00 15.39 84 PHE A O 1
ATOM 667 N N . PHE A 1 85 ? -4.745 10.027 7.197 1.00 14.92 85 PHE A N 1
ATOM 668 C CA . PHE A 1 85 ? -4.753 8.566 7.169 1.00 16.42 85 PHE A CA 1
ATOM 669 C C . PHE A 1 85 ? -3.835 8.042 8.270 1.00 16.83 85 PHE A C 1
ATOM 670 O O . PHE A 1 85 ? -2.658 8.392 8.313 1.00 18.27 85 PHE A O 1
ATOM 678 N N . ARG A 1 86 ? -4.393 7.208 9.139 1.00 17.41 86 ARG A N 1
ATOM 679 C CA . ARG A 1 86 ? -3.682 6.646 10.274 1.00 20.09 86 ARG A CA 1
ATOM 680 C C . ARG A 1 86 ? -2.955 7.776 11.028 1.00 21.19 86 ARG A C 1
ATOM 681 O O . ARG A 1 86 ? -1.756 7.716 11.307 1.00 21.63 86 ARG A O 1
ATOM 689 N N . ASN A 1 87 ? -3.708 8.830 11.315 1.00 21.48 87 ASN A N 1
ATOM 690 C CA . ASN A 1 87 ? -3.224 9.972 12.076 1.00 25.14 87 ASN A CA 1
ATOM 691 C C . ASN A 1 87 ? -2.218 10.875 11.411 1.00 24.73 87 ASN A C 1
ATOM 692 O O . ASN A 1 87 ? -1.657 11.761 12.049 1.00 26.48 87 ASN A O 1
ATOM 697 N N . LYS A 1 88 ? -1.972 10.647 10.136 1.00 24.19 88 LYS A N 1
ATOM 698 C CA . LYS A 1 88 ? -1.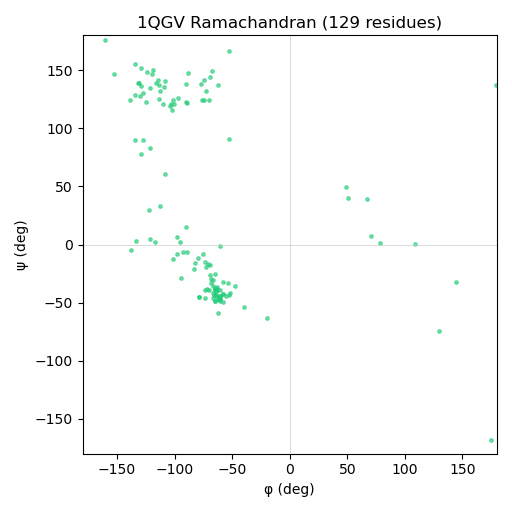039 11.471 9.403 1.00 24.28 88 LYS A CA 1
ATOM 699 C C . LYS A 1 88 ? -1.791 12.352 8.404 1.00 22.15 88 LYS A C 1
ATOM 700 O O . LYS A 1 88 ? -2.702 11.903 7.722 1.00 20.90 88 LYS A O 1
ATOM 706 N N . HIS A 1 89 ? -1.413 13.613 8.342 1.00 20.96 89 HIS A N 1
ATOM 707 C CA . HIS A 1 89 ? -2.000 14.551 7.412 1.00 20.14 89 HIS A CA 1
ATOM 708 C C . HIS A 1 89 ? -1.369 14.205 6.060 1.00 19.90 89 HIS A C 1
ATOM 709 O O . HIS A 1 89 ? -0.145 14.166 5.932 1.00 19.92 89 HIS A O 1
ATOM 716 N N . ILE A 1 90 ? -2.204 13.929 5.058 1.00 18.31 90 ILE A N 1
ATOM 717 C CA . ILE A 1 90 ? -1.709 13.560 3.740 1.00 16.16 90 ILE A CA 1
ATOM 718 C C . ILE A 1 90 ? -1.786 14.742 2.803 1.00 18.20 90 ILE A C 1
ATOM 719 O O . ILE A 1 90 ? -2.860 15.317 2.626 1.00 17.13 90 ILE A O 1
ATOM 724 N N . MET A 1 91 ? -0.639 15.093 2.216 1.00 17.43 91 MET A N 1
ATOM 725 C CA . MET A 1 91 ? -0.521 16.210 1.282 1.00 19.10 91 MET A CA 1
ATOM 726 C C . MET A 1 91 ? -0.798 15.771 -0.140 1.00 18.58 91 MET A C 1
ATOM 727 O O . MET A 1 91 ? -0.528 14.629 -0.491 1.00 20.34 91 MET A O 1
ATOM 732 N N . ILE A 1 92 ? -1.373 16.666 -0.943 1.00 20.27 92 ILE A N 1
ATOM 733 C CA . ILE A 1 92 ? -1.715 16.400 -2.352 1.00 22.73 92 ILE A CA 1
ATOM 734 C C . ILE A 1 92 ? -1.148 17.464 -3.262 1.00 23.33 92 ILE A C 1
ATOM 735 O O . ILE A 1 92 ? -1.347 18.651 -3.027 1.00 26.09 92 ILE A O 1
ATOM 740 N N . ASP A 1 93 ? -0.480 17.050 -4.320 1.00 22.26 93 ASP A N 1
ATOM 741 C CA . ASP A 1 93 ? 0.048 18.015 -5.249 1.00 22.61 93 ASP A CA 1
ATOM 742 C C . ASP A 1 93 ? -0.807 17.835 -6.489 1.00 23.47 93 ASP A C 1
ATOM 743 O O . ASP A 1 93 ? -0.878 16.748 -7.046 1.00 23.28 93 ASP A O 1
ATOM 748 N N . LEU A 1 9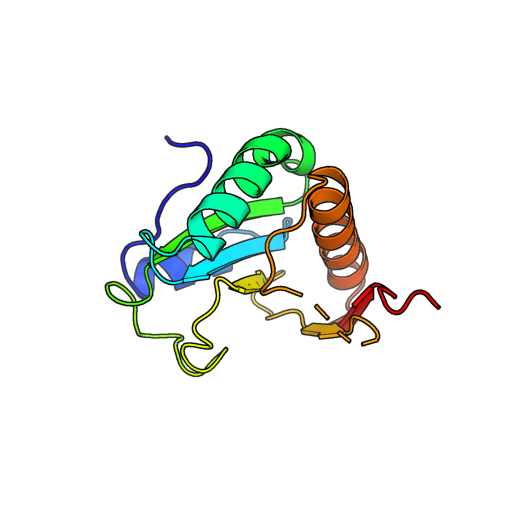4 ? -1.472 18.898 -6.904 1.00 27.40 94 LEU A N 1
ATOM 749 C CA . LEU A 1 94 ? -2.327 18.848 -8.086 1.00 31.68 94 LEU A CA 1
ATOM 750 C C . LEU A 1 94 ? -1.597 19.270 -9.360 1.00 34.20 94 LEU A C 1
ATOM 751 O O . LEU A 1 94 ? -2.143 19.169 -10.462 1.00 34.22 94 LEU A O 1
ATOM 756 N N . GLY A 1 95 ? -0.364 19.741 -9.213 1.00 34.22 95 GLY A N 1
ATOM 757 C CA . GLY A 1 95 ? 0.391 20.155 -10.373 1.00 34.53 95 GLY A CA 1
ATOM 758 C C . GLY A 1 95 ? -0.039 21.519 -10.865 1.00 35.56 95 GLY A C 1
ATOM 759 O O . GLY A 1 95 ? 0.435 21.957 -11.914 1.00 38.33 95 GLY A O 1
ATOM 760 N N . ILE A 1 102 ? -7.310 21.319 -2.092 1.00 36.85 102 ILE A N 1
ATOM 761 C CA . ILE A 1 102 ? -8.676 21.057 -2.656 1.00 39.40 102 ILE A CA 1
ATOM 762 C C . ILE A 1 102 ? -9.659 22.114 -2.098 1.00 41.89 102 ILE A C 1
ATOM 763 O O . ILE A 1 102 ? -10.442 21.839 -1.181 1.00 41.39 102 ILE A O 1
ATOM 768 N N . ASN A 1 103 ? -9.610 23.324 -2.661 1.00 43.53 103 ASN A N 1
ATOM 769 C CA . ASN A 1 103 ? -10.453 24.422 -2.189 1.00 44.14 103 ASN A CA 1
ATOM 770 C C . ASN A 1 103 ? -11.376 25.039 -3.231 1.00 44.40 103 ASN A C 1
ATOM 771 O O . ASN A 1 103 ? -11.715 26.230 -3.155 1.00 43.11 103 ASN A O 1
ATOM 776 N N . TRP A 1 104 ? -11.790 24.216 -4.190 1.00 45.05 104 TRP A N 1
ATOM 777 C CA . TRP A 1 104 ? -12.699 24.655 -5.243 1.00 45.97 104 TRP A CA 1
ATOM 778 C C . TRP A 1 104 ? -13.853 23.675 -5.429 1.00 47.24 104 TRP A C 1
ATOM 779 O O . TRP A 1 104 ? -13.676 22.460 -5.382 1.00 48.99 104 TRP A O 1
ATOM 790 N N . ALA A 1 105 ? -15.046 24.208 -5.632 1.00 48.62 105 ALA A N 1
ATOM 791 C CA . ALA A 1 105 ? -16.190 23.352 -5.853 1.00 48.79 105 ALA A CA 1
ATOM 792 C C . ALA A 1 105 ? -15.990 22.787 -7.258 1.00 49.01 105 ALA A C 1
ATOM 793 O O . ALA A 1 105 ? -15.658 23.523 -8.191 1.00 48.57 105 ALA A O 1
ATOM 795 N N . MET A 1 106 ? -16.159 21.472 -7.385 1.00 49.79 106 MET A N 1
ATOM 796 C CA . MET A 1 106 ? -16.017 20.779 -8.664 1.00 48.56 106 MET A CA 1
ATOM 797 C C . MET A 1 106 ? -17.397 20.357 -9.121 1.00 48.19 106 MET A C 1
ATOM 798 O O . MET A 1 106 ? -18.220 19.941 -8.318 1.00 49.69 106 MET A O 1
ATOM 803 N N . GLU A 1 107 ? -17.660 20.468 -10.412 1.00 48.22 107 GLU A N 1
ATOM 804 C CA . GLU A 1 107 ? -18.955 20.071 -10.923 1.00 48.69 107 GLU A CA 1
ATOM 805 C C . GLU A 1 107 ? -19.178 18.585 -10.680 1.00 48.41 107 GLU A C 1
ATOM 806 O O . GLU A 1 107 ? -20.123 18.201 -9.984 1.00 50.27 107 GLU A O 1
ATOM 812 N N . ASP A 1 108 ? -18.289 17.757 -11.235 1.00 45.26 108 ASP A N 1
ATOM 813 C CA . ASP A 1 108 ? -18.378 16.296 -11.128 1.00 41.62 108 ASP A CA 1
ATOM 814 C C . ASP A 1 108 ? -18.109 15.676 -9.789 1.00 37.62 108 ASP A C 1
ATOM 815 O O . ASP A 1 108 ? -17.032 15.845 -9.220 1.00 38.04 108 ASP A O 1
ATOM 820 N N . LYS A 1 109 ? -19.061 14.909 -9.294 1.00 31.53 109 LYS A N 1
ATOM 821 C CA . LYS A 1 109 ? -18.809 14.281 -8.029 1.00 28.07 109 LYS A CA 1
ATOM 822 C C . LYS A 1 109 ? -17.780 13.160 -8.263 1.00 24.66 109 LYS A C 1
ATOM 823 O O . LYS A 1 109 ? -17.104 12.722 -7.337 1.00 23.25 109 LYS A O 1
ATOM 829 N N . GLN A 1 110 ? -17.636 12.719 -9.510 1.00 21.28 110 GLN A N 1
ATOM 830 C CA . GLN A 1 110 ? -16.679 11.662 -9.788 1.00 20.15 110 GLN A CA 1
ATOM 831 C C . GLN A 1 110 ? -15.265 12.176 -9.594 1.00 18.71 110 GLN A C 1
ATOM 832 O O . GLN A 1 110 ? -14.357 11.413 -9.266 1.00 19.78 110 GLN A O 1
ATOM 838 N N . GLU A 1 111 ? -15.066 13.467 -9.822 1.00 16.38 111 GLU A N 1
ATOM 839 C CA . GLU A 1 111 ? -13.751 14.040 -9.622 1.00 16.36 111 GLU A CA 1
ATOM 840 C C . GLU A 1 111 ? -13.388 13.960 -8.123 1.00 17.50 111 GLU A C 1
ATOM 841 O O . GLU A 1 111 ? -12.227 13.709 -7.772 1.00 16.63 111 GLU A O 1
ATOM 847 N N . MET A 1 112 ? -14.379 14.167 -7.248 1.00 16.71 112 MET A N 1
ATOM 848 C CA . MET A 1 112 ? -14.151 14.098 -5.797 1.00 15.99 112 MET A CA 1
ATOM 849 C C . MET A 1 112 ? -13.888 12.628 -5.381 1.00 14.50 112 MET A C 1
ATOM 850 O O . MET A 1 112 ? -13.027 12.360 -4.535 1.00 15.15 112 MET A O 1
ATOM 855 N N . VAL A 1 113 ? -14.608 11.679 -5.984 1.00 14.01 113 VAL A N 1
ATOM 856 C CA . VAL A 1 113 ? -14.383 10.272 -5.688 1.00 13.07 113 VAL A CA 1
ATOM 857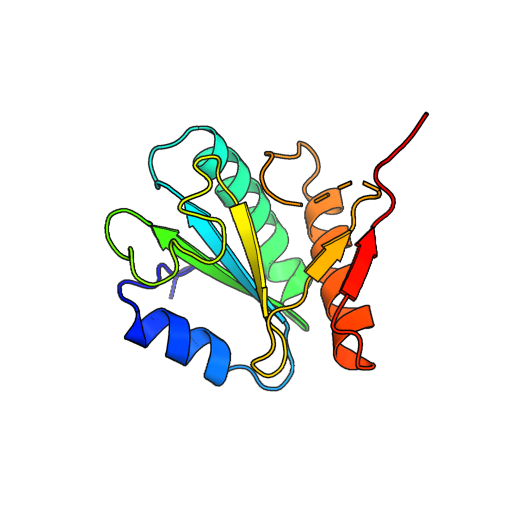 C C . VAL A 1 113 ? -12.938 9.950 -6.057 1.00 13.74 113 VAL A C 1
ATOM 858 O O . VAL A 1 113 ? -12.246 9.266 -5.303 1.00 15.25 113 VAL A O 1
ATOM 862 N N . ASP A 1 114 ? -12.496 10.439 -7.220 1.00 13.70 114 ASP A N 1
ATOM 863 C CA . ASP A 1 114 ? -11.126 10.231 -7.729 1.00 16.48 114 ASP A CA 1
ATOM 864 C C . ASP A 1 114 ? -10.035 10.728 -6.785 1.00 14.84 114 ASP A C 1
ATOM 865 O O . ASP A 1 114 ? -9.070 10.024 -6.491 1.00 13.60 114 ASP A O 1
ATOM 870 N N . ILE A 1 115 ? -10.179 11.953 -6.320 1.00 12.82 115 ILE A N 1
ATOM 871 C CA . ILE A 1 115 ? -9.199 12.479 -5.418 1.00 13.36 115 ILE A CA 1
ATOM 872 C C . ILE A 1 115 ? -9.171 11.690 -4.112 1.00 12.75 115 ILE A C 1
ATOM 873 O O . ILE A 1 115 ? -8.106 11.386 -3.605 1.00 13.35 115 ILE A O 1
ATOM 878 N N . ILE A 1 116 ? -10.332 11.361 -3.552 1.00 12.51 116 ILE A N 1
ATOM 879 C CA . ILE A 1 116 ? -10.369 10.624 -2.285 1.00 12.98 116 ILE A CA 1
ATOM 880 C C . ILE A 1 116 ? -9.740 9.212 -2.442 1.00 14.19 116 ILE A C 1
ATOM 881 O O . ILE A 1 116 ? -8.957 8.752 -1.589 1.00 14.58 116 ILE A O 1
ATOM 886 N N . GLU A 1 117 ? -10.087 8.530 -3.530 1.00 13.47 117 GLU A N 1
ATOM 887 C CA . GLU A 1 117 ? -9.549 7.204 -3.802 1.00 14.19 117 GLU A CA 1
ATOM 888 C C . GLU A 1 117 ? -8.012 7.306 -4.014 1.00 15.82 117 GLU A C 1
ATOM 889 O O . GLU A 1 117 ? -7.227 6.461 -3.542 1.00 14.94 117 GLU A O 1
ATOM 895 N N . THR A 1 118 ? -7.588 8.345 -4.728 1.00 13.97 118 THR A N 1
ATOM 896 C CA . THR A 1 118 ? -6.177 8.558 -4.970 1.00 15.50 118 THR A CA 1
ATOM 897 C C . THR A 1 118 ? -5.460 8.779 -3.637 1.00 15.34 118 THR A C 1
ATOM 898 O O . THR A 1 118 ? -4.407 8.164 -3.384 1.00 15.52 118 THR A O 1
ATOM 902 N N . VAL A 1 119 ? -6.007 9.639 -2.776 1.00 13.22 119 VAL A N 1
ATOM 903 C CA . VAL A 1 119 ? -5.380 9.872 -1.478 1.00 13.66 119 VAL A CA 1
ATOM 904 C C . VAL A 1 119 ? -5.332 8.561 -0.669 1.00 13.15 119 VAL A C 1
ATOM 905 O O . VAL A 1 119 ? -4.282 8.208 -0.113 1.00 12.82 119 VAL A O 1
ATOM 909 N N . TYR A 1 120 ? -6.437 7.830 -0.615 1.00 11.26 120 TYR A N 1
ATOM 910 C CA . TYR A 1 120 ? -6.449 6.577 0.128 1.00 12.06 120 TYR A CA 1
ATOM 911 C C . TYR A 1 120 ? -5.434 5.520 -0.380 1.00 11.39 120 TYR A C 1
ATOM 912 O O . TYR A 1 120 ? -4.675 4.927 0.406 1.00 12.37 120 TYR A O 1
ATOM 921 N N . ARG A 1 121 ? -5.422 5.291 -1.689 1.00 13.05 121 ARG A N 1
ATOM 922 C CA . ARG A 1 121 ? -4.556 4.254 -2.251 1.00 12.34 121 ARG A CA 1
ATOM 923 C C . ARG A 1 121 ? -3.092 4.610 -2.107 1.00 14.16 121 ARG A C 1
ATOM 924 O O . ARG A 1 121 ? -2.249 3.727 -1.954 1.00 15.11 121 ARG A O 1
ATOM 932 N N . GLY A 1 122 ? -2.787 5.907 -2.123 1.00 14.03 122 GLY A N 1
ATOM 933 C CA . GLY A 1 122 ? -1.404 6.317 -1.948 1.00 12.97 122 GLY A CA 1
ATOM 934 C C . GLY A 1 122 ? -1.015 6.258 -0.478 1.00 14.17 122 GLY A C 1
ATOM 935 O O . GLY A 1 122 ? 0.054 5.728 -0.136 1.00 14.24 122 GLY A O 1
ATOM 936 N N . ALA A 1 123 ? -1.886 6.781 0.395 1.00 13.17 123 ALA A N 1
ATOM 937 C CA . ALA A 1 123 ? -1.611 6.807 1.833 1.00 12.05 123 ALA A CA 1
ATOM 938 C C . ALA A 1 123 ? -1.486 5.412 2.457 1.00 14.13 123 ALA A C 1
ATOM 939 O O . ALA A 1 123 ? -0.662 5.201 3.344 1.00 14.51 123 ALA A O 1
ATOM 941 N N . ARG A 1 124 ? -2.288 4.452 2.002 1.00 14.00 124 ARG A N 1
ATOM 942 C CA . ARG A 1 124 ? -2.222 3.135 2.607 1.00 14.17 124 ARG A CA 1
ATOM 943 C C . ARG A 1 124 ? -0.949 2.395 2.260 1.00 13.82 124 ARG A C 1
ATOM 944 O O . ARG A 1 124 ? -0.626 1.423 2.913 1.00 16.59 124 ARG A O 1
ATOM 952 N N . LYS A 1 125 ? -0.228 2.824 1.232 1.00 14.46 125 LYS A N 1
ATOM 953 C CA . LYS A 1 125 ? 1.019 2.133 0.922 1.00 15.74 125 LYS A CA 1
ATOM 954 C C . LYS A 1 125 ? 2.208 2.904 1.525 1.00 16.13 125 LYS A C 1
ATOM 955 O O . LYS A 1 125 ? 3.365 2.566 1.283 1.00 16.94 125 LYS A O 1
ATOM 961 N N . GLY A 1 126 ? 1.909 3.938 2.313 1.00 15.50 126 GLY A N 1
ATOM 962 C CA . GLY A 1 126 ? 2.953 4.711 2.978 1.00 15.12 126 GLY A CA 1
ATOM 963 C C . GLY A 1 126 ? 3.257 6.135 2.518 1.00 14.43 126 GLY A C 1
ATOM 964 O O . GLY A 1 126 ? 4.156 6.786 3.062 1.00 15.34 126 GLY A O 1
ATOM 965 N N . ARG A 1 127 ? 2.548 6.634 1.513 1.00 14.07 127 ARG A N 1
ATOM 966 C CA . ARG A 1 127 ? 2.832 7.987 1.039 1.00 12.66 127 ARG A CA 1
ATOM 967 C C . ARG A 1 127 ? 2.277 9.092 1.936 1.00 15.56 127 ARG A C 1
ATOM 968 O O . ARG A 1 127 ? 1.154 9.002 2.449 1.00 15.57 127 ARG A O 1
ATOM 976 N N . GLY A 1 128 ? 3.082 10.127 2.149 1.00 14.95 128 GLY A N 1
ATOM 977 C CA . GLY A 1 128 ? 2.626 11.266 2.915 1.00 14.26 128 GLY A CA 1
ATOM 978 C C . GLY A 1 128 ? 2.273 12.349 1.896 1.00 14.86 128 GLY A C 1
ATOM 979 O O . GLY A 1 128 ? 1.674 13.375 2.229 1.00 15.65 128 GLY A O 1
ATOM 980 N N . LEU A 1 129 ? 2.685 12.129 0.648 1.00 15.91 129 LEU A N 1
ATOM 981 C CA . LEU A 1 129 ? 2.406 13.045 -0.461 1.00 14.87 129 LEU A CA 1
ATOM 982 C C . LEU A 1 129 ? 1.845 12.228 -1.605 1.00 15.48 129 LEU A C 1
ATOM 983 O O . LEU A 1 129 ? 2.430 11.217 -2.009 1.00 14.67 129 LEU A O 1
ATOM 988 N N . VAL A 1 130 ? 0.703 12.657 -2.123 1.00 16.13 130 VAL A N 1
ATOM 989 C CA . VAL A 1 130 ? 0.096 11.982 -3.257 1.00 18.07 130 VAL A CA 1
ATOM 990 C C . VAL A 1 130 ? -0.117 12.999 -4.383 1.00 18.41 130 VAL A C 1
ATOM 991 O O . VAL A 1 130 ? -0.332 14.181 -4.142 1.00 20.11 130 VAL A O 1
ATOM 995 N N . VAL A 1 131 ? -0.040 12.562 -5.622 1.00 21.01 131 VAL A N 1
ATOM 996 C CA . VAL A 1 131 ? -0.253 13.510 -6.693 1.00 26.79 131 VAL A CA 1
ATOM 997 C C . VAL A 1 131 ? -1.512 13.224 -7.505 1.00 28.97 131 VAL A C 1
ATOM 998 O O . VAL A 1 131 ? -1.867 12.069 -7.754 1.00 29.43 131 VAL A O 1
ATOM 1002 N N . SER A 1 132 ? -2.201 14.286 -7.891 1.00 31.18 132 SER A N 1
ATOM 1003 C CA . SER A 1 132 ? -3.381 14.158 -8.729 1.00 36.07 132 SER A CA 1
ATOM 1004 C C . SER A 1 132 ? -3.235 15.237 -9.815 1.00 38.64 132 SER A C 1
ATOM 1005 O O . SER A 1 132 ? -3.675 16.390 -9.635 1.00 37.47 132 SER A O 1
ATOM 1008 N N . PRO A 1 133 ? -2.590 14.871 -10.950 1.00 40.73 133 PRO A N 1
ATOM 1009 C CA . PRO A 1 133 ? -2.332 15.735 -12.112 1.00 42.59 133 PRO A CA 1
ATOM 1010 C C . PRO A 1 133 ? -3.580 16.428 -12.662 1.00 44.49 133 PRO A C 1
ATOM 1011 O O . PRO A 1 133 ? -4.283 15.894 -13.517 1.00 47.35 133 PRO A O 1
ATOM 1015 N N . LYS A 1 134 ? -3.862 17.618 -12.158 1.00 44.38 134 LYS A N 1
ATOM 1016 C CA . LYS A 1 134 ? -5.018 18.343 -12.618 1.00 45.76 134 LYS A CA 1
ATOM 1017 C C . LYS A 1 134 ? -4.539 19.570 -13.356 1.00 48.61 134 LYS A C 1
ATOM 1018 O O . LYS A 1 134 ? -5.178 20.621 -13.325 1.00 48.94 134 LYS A O 1
ATOM 1024 N N . ASP A 1 135 ? -3.399 19.422 -14.024 1.00 50.70 135 ASP A N 1
ATOM 1025 C CA . ASP A 1 135 ? -2.812 20.508 -14.796 1.00 53.27 135 ASP A CA 1
ATOM 1026 C C . ASP A 1 135 ? -2.970 20.197 -16.289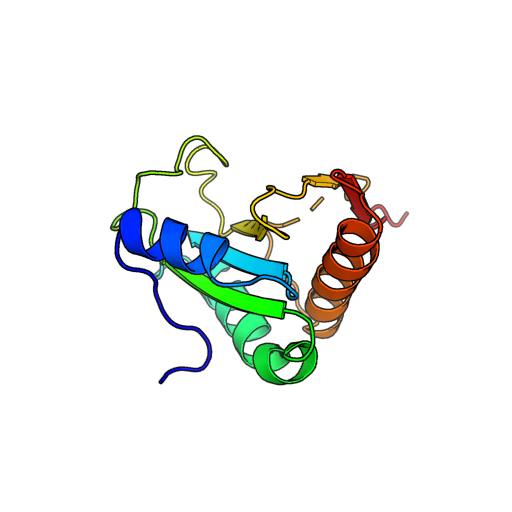 1.00 54.06 135 ASP A C 1
ATOM 1027 O O . ASP A 1 135 ? -1.985 20.057 -17.019 1.00 55.65 135 ASP A O 1
ATOM 1032 N N . TYR A 1 136 ? -4.217 20.072 -16.736 1.00 53.51 136 TYR A N 1
ATOM 1033 C CA . TYR A 1 136 ? -4.499 19.787 -18.140 1.00 53.88 136 TYR A CA 1
ATOM 1034 C C . TYR A 1 136 ? -4.123 21.007 -18.982 1.00 57.79 136 TYR A C 1
ATOM 1035 O O . TYR A 1 136 ? -4.297 22.153 -18.537 1.00 58.74 136 TYR A O 1
ATOM 1044 N N . SER A 1 137 ? -3.605 20.750 -20.184 1.00 61.00 137 SER A N 1
ATOM 1045 C CA . SER A 1 137 ? -3.215 21.792 -21.145 1.00 64.88 137 SER A CA 1
ATOM 1046 C C . SER A 1 137 ? -1.975 21.404 -21.949 1.00 67.09 137 SER A C 1
ATOM 1047 O O . SER A 1 137 ? -1.906 21.830 -23.129 1.00 68.75 137 SER A O 1
ATOM 1050 N N . THR A 1 138 ? -1.099 20.685 -21.396 1.00 69.04 138 THR A N 1
#

Radius of gyration: 13.57 Å; Cα contacts (8 Å, |Δi|>4): 236; chains: 1; bounding box: 30×30×42 Å

Organism: Homo sapiens (NCBI:txid9606)